Protein AF-A0A2G2VDV1-F1 (afdb_monomer_lite)

pLDDT: mean 76.13, std 13.33, range [42.88, 90.31]

Organism: Capsicum baccatum (NCBI:txid33114)

Secondary structure (DSSP, 8-state):
-PPEEEEEEESSTT-TT-EEEEEEEE-TTEEEEEEEEE-TTS-EEEEEEETTT--EEEEETTEE---S--------

Foldseek 3Di:
DFDKDWDWDQPDPPDPPRIDTLDIDGDRQWPDWAWDDADPVRKTWIWTQGPPVSDTFICIRVGGPPPPDPPPPPDD

Structure (mmCIF, N/CA/C/O backbone):
data_AF-A0A2G2VDV1-F1
#
_entry.id   AF-A0A2G2VDV1-F1
#
loop_
_atom_site.group_PDB
_atom_site.id
_atom_site.type_symbol
_atom_site.label_atom_id
_atom_site.label_alt_id
_atom_site.label_comp_id
_atom_site.label_asym_id
_atom_site.label_entity_id
_atom_site.label_seq_id
_atom_site.pdbx_PDB_ins_code
_atom_site.Cartn_x
_atom_site.Cartn_y
_atom_site.Cartn_z
_atom_site.occupancy
_atom_site.B_iso_or_equiv
_atom_site.auth_seq_id
_atom_site.auth_comp_id
_atom_site.auth_asym_id
_atom_site.auth_atom_id
_atom_site.pdbx_PDB_model_num
ATOM 1 N N . MET A 1 1 ? 20.077 -9.844 2.337 1.00 47.12 1 MET A N 1
ATOM 2 C CA . MET A 1 1 ? 18.871 -9.700 3.179 1.00 47.12 1 MET A CA 1
ATOM 3 C C . MET A 1 1 ? 17.786 -9.167 2.275 1.00 47.12 1 MET A C 1
ATOM 5 O O . MET A 1 1 ? 18.050 -8.196 1.586 1.00 47.12 1 MET A O 1
ATOM 9 N N . PHE A 1 2 ? 16.648 -9.846 2.195 1.00 55.47 2 PHE A N 1
ATOM 10 C CA . PHE A 1 2 ? 15.489 -9.342 1.463 1.00 55.47 2 PHE A CA 1
ATOM 11 C C . PHE A 1 2 ? 14.851 -8.241 2.316 1.00 55.47 2 PHE A C 1
ATOM 13 O O . PHE A 1 2 ? 14.654 -8.450 3.514 1.00 55.47 2 PHE A O 1
ATOM 20 N N . GLU A 1 3 ? 14.592 -7.070 1.742 1.00 65.62 3 GLU A N 1
ATOM 21 C CA . GLU A 1 3 ? 13.861 -6.011 2.436 1.00 65.62 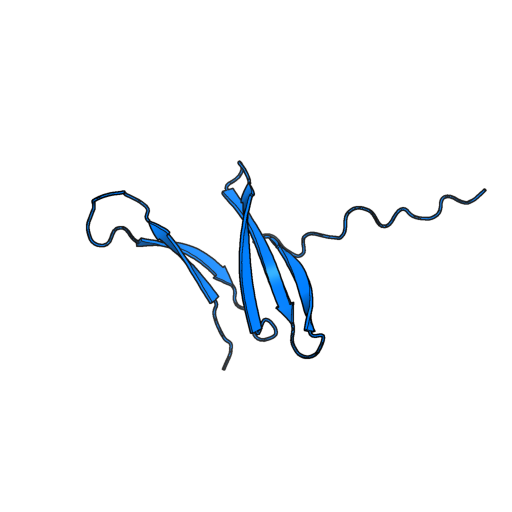3 GLU A CA 1
ATOM 22 C C . GLU A 1 3 ? 12.362 -6.247 2.263 1.00 65.62 3 GLU A C 1
ATOM 24 O O . GLU A 1 3 ? 11.844 -6.319 1.149 1.00 65.62 3 GLU A O 1
ATOM 29 N N . THR A 1 4 ? 11.662 -6.406 3.384 1.00 73.50 4 THR A N 1
ATOM 30 C CA . THR A 1 4 ? 10.206 -6.520 3.404 1.00 73.50 4 THR A CA 1
ATOM 31 C C . THR A 1 4 ? 9.617 -5.153 3.725 1.00 73.50 4 THR A C 1
ATOM 33 O O . THR A 1 4 ? 9.799 -4.638 4.831 1.00 73.50 4 THR A O 1
ATOM 36 N N . TYR A 1 5 ? 8.855 -4.582 2.796 1.00 78.19 5 TYR A N 1
ATOM 37 C CA . TYR A 1 5 ? 8.144 -3.326 3.021 1.00 78.19 5 TYR A CA 1
ATOM 38 C C . TYR A 1 5 ? 6.735 -3.615 3.534 1.00 78.19 5 TYR A C 1
ATOM 40 O O . TYR A 1 5 ? 5.965 -4.329 2.895 1.00 78.19 5 TYR A O 1
ATOM 48 N N . LYS A 1 6 ? 6.383 -3.053 4.695 1.00 83.56 6 LYS A N 1
ATOM 49 C CA . LYS A 1 6 ? 5.044 -3.187 5.287 1.00 83.56 6 LYS A CA 1
ATOM 50 C C . LYS A 1 6 ? 4.349 -1.837 5.336 1.00 83.56 6 LYS A C 1
ATOM 52 O O . LYS A 1 6 ? 4.848 -0.907 5.967 1.00 83.56 6 LYS A O 1
ATOM 57 N N . LEU A 1 7 ? 3.179 -1.752 4.712 1.00 84.19 7 LEU A N 1
ATOM 58 C CA . LEU A 1 7 ? 2.278 -0.619 4.861 1.00 84.19 7 LEU A CA 1
ATOM 59 C C . LEU A 1 7 ? 1.298 -0.907 5.993 1.00 84.19 7 LEU A C 1
ATOM 61 O O . LEU A 1 7 ? 0.547 -1.882 5.943 1.00 84.19 7 LEU A O 1
ATOM 65 N N . TRP A 1 8 ? 1.282 -0.030 6.988 1.00 87.31 8 TRP A N 1
ATOM 66 C CA . TRP A 1 8 ? 0.357 -0.089 8.113 1.00 87.31 8 TRP A CA 1
ATOM 67 C C . TRP A 1 8 ? -0.691 1.005 7.974 1.00 87.31 8 TRP A C 1
ATOM 69 O O . TRP A 1 8 ? -0.369 2.128 7.588 1.00 87.31 8 TRP A O 1
ATOM 79 N N . ALA A 1 9 ? -1.933 0.692 8.325 1.00 85.56 9 ALA A N 1
ATOM 80 C CA . ALA A 1 9 ? -2.960 1.700 8.529 1.00 85.56 9 ALA A CA 1
ATOM 81 C C . ALA A 1 9 ? -3.585 1.572 9.902 1.00 85.56 9 ALA A C 1
ATOM 83 O O . ALA A 1 9 ? -3.615 0.505 10.519 1.00 85.56 9 ALA A O 1
ATOM 84 N N . LEU A 1 10 ? -4.091 2.707 10.361 1.00 90.12 10 LEU A N 1
ATOM 85 C CA . LEU A 1 10 ? -4.908 2.768 11.548 1.00 90.12 10 LEU A CA 1
ATOM 86 C C . LEU A 1 10 ? -6.269 2.151 11.225 1.00 90.12 10 LEU A C 1
ATOM 88 O O . LEU A 1 10 ? -6.947 2.593 10.298 1.00 90.12 10 LEU A O 1
ATOM 92 N N . LYS A 1 11 ? -6.641 1.119 11.976 1.00 86.75 11 LYS A N 1
ATOM 93 C CA . LYS A 1 11 ? -7.914 0.417 11.836 1.00 86.75 11 LYS A CA 1
ATOM 94 C C . LYS A 1 11 ? -9.034 1.185 12.538 1.00 86.75 11 LYS A C 1
ATOM 96 O O . LYS A 1 11 ? -10.024 1.517 11.899 1.00 86.75 11 LYS A O 1
ATOM 101 N N . ASP A 1 12 ? -8.840 1.522 13.813 1.00 90.31 12 ASP A N 1
ATOM 102 C CA . ASP A 1 12 ? -9.804 2.288 14.611 1.00 90.31 12 ASP A CA 1
ATOM 103 C C . ASP A 1 12 ? -9.186 3.584 15.136 1.00 90.31 12 ASP A C 1
ATOM 105 O O . ASP A 1 12 ? -8.178 3.584 15.850 1.00 90.31 12 ASP A O 1
ATOM 109 N N . TYR A 1 13 ? -9.818 4.706 14.794 1.00 88.69 13 TYR A N 1
ATOM 110 C CA . TYR A 1 13 ? -9.384 6.024 15.238 1.00 88.69 13 TYR A CA 1
ATOM 111 C C . TYR A 1 13 ? -9.658 6.216 16.736 1.00 88.69 13 TYR A C 1
ATOM 113 O O . TYR A 1 13 ? -10.772 6.004 17.205 1.00 88.69 13 TYR A O 1
ATOM 121 N N . GLY A 1 14 ? -8.640 6.633 17.494 1.00 88.69 14 GLY A N 1
ATOM 122 C CA . GLY A 1 14 ? -8.745 6.860 18.942 1.00 88.69 14 GLY A CA 1
ATOM 123 C C . GLY A 1 14 ? -8.564 5.612 19.816 1.00 88.69 14 GLY A C 1
ATOM 124 O O . GLY A 1 14 ? -8.505 5.738 21.037 1.00 88.69 14 GLY A O 1
ATOM 125 N N . VAL A 1 15 ? -8.412 4.424 19.221 1.00 89.94 15 VAL A N 1
ATOM 126 C CA . VAL A 1 15 ? -8.101 3.186 19.949 1.00 89.94 15 VAL A CA 1
ATOM 127 C C . VAL A 1 15 ? -6.590 2.967 19.959 1.00 89.94 15 VAL A C 1
ATOM 129 O O . VAL A 1 15 ? -5.934 2.942 18.914 1.00 89.94 15 VAL A O 1
ATOM 132 N N . LYS A 1 16 ? -6.018 2.804 21.155 1.00 86.25 16 LYS A N 1
ATOM 133 C CA . LYS A 1 16 ? -4.592 2.505 21.317 1.00 86.25 16 LYS A CA 1
ATOM 134 C C . LYS A 1 16 ? -4.279 1.143 20.682 1.00 86.25 16 LYS A C 1
ATOM 136 O O . LYS A 1 16 ? -5.067 0.215 20.806 1.00 86.25 16 LYS A O 1
ATOM 141 N N . GLU A 1 17 ? -3.136 1.041 20.001 1.00 84.38 17 GLU A N 1
ATOM 142 C CA . GLU A 1 17 ? -2.644 -0.207 19.382 1.00 84.38 17 GLU A CA 1
ATOM 143 C C . GLU A 1 17 ? -3.505 -0.752 18.224 1.00 84.38 17 GLU A C 1
ATOM 145 O O . GLU A 1 17 ? -3.361 -1.903 17.827 1.00 84.38 17 GLU A O 1
ATOM 150 N N . SER A 1 18 ? -4.337 0.086 17.596 1.00 87.62 18 SER A N 1
ATOM 151 C CA . SER A 1 18 ? -5.178 -0.314 16.457 1.00 87.62 18 SER A CA 1
ATOM 152 C C . SER A 1 18 ? -4.475 -0.217 15.089 1.00 87.62 18 SER A C 1
ATOM 154 O O . SER A 1 18 ? -5.094 0.082 14.069 1.00 87.62 18 SER A O 1
ATOM 156 N N . TRP A 1 19 ? -3.159 -0.432 15.028 1.00 87.00 19 TRP A N 1
ATOM 157 C CA . TRP A 1 19 ? -2.439 -0.483 13.749 1.00 87.00 19 TRP A CA 1
ATOM 158 C C . TRP A 1 19 ? -2.587 -1.870 13.127 1.00 87.00 19 TRP A C 1
ATOM 160 O O . TRP A 1 19 ? -2.336 -2.881 13.775 1.00 87.00 19 TRP A O 1
ATOM 170 N N . SER A 1 20 ? -2.989 -1.929 11.861 1.00 87.69 20 SER A N 1
ATOM 171 C CA . SER A 1 20 ? -3.119 -3.172 11.097 1.00 87.69 20 SER A CA 1
ATOM 172 C C . SER A 1 20 ? -2.289 -3.094 9.821 1.00 87.69 20 SER A C 1
ATOM 174 O O . SER A 1 20 ? -2.240 -2.053 9.163 1.00 87.69 20 SER A O 1
ATOM 176 N N . ALA A 1 21 ? -1.612 -4.188 9.473 1.00 85.75 21 ALA A N 1
ATOM 177 C CA . ALA A 1 21 ? -0.870 -4.268 8.223 1.00 85.75 21 ALA A CA 1
ATOM 178 C C . ALA A 1 21 ? -1.870 -4.328 7.062 1.00 85.75 21 ALA A C 1
ATOM 180 O O . ALA A 1 21 ? -2.678 -5.251 6.989 1.00 85.75 21 ALA A O 1
ATOM 181 N N . LEU A 1 22 ? -1.825 -3.338 6.172 1.00 82.50 22 LEU A N 1
ATOM 182 C CA . LEU A 1 22 ? -2.633 -3.318 4.952 1.00 82.50 22 LEU A CA 1
ATOM 183 C C . LEU A 1 22 ? -1.987 -4.113 3.830 1.00 82.50 22 LEU A C 1
ATOM 185 O O . LEU A 1 22 ? -2.679 -4.733 3.032 1.00 82.50 22 LEU A O 1
ATOM 189 N N . PHE A 1 23 ? -0.664 -4.035 3.733 1.00 80.12 23 PHE A N 1
ATOM 190 C CA . PHE A 1 23 ? 0.068 -4.612 2.622 1.00 80.12 23 PHE A CA 1
ATOM 191 C C . PHE A 1 23 ? 1.482 -4.971 3.056 1.00 80.12 23 PHE A C 1
ATOM 193 O O . PHE A 1 23 ? 2.119 -4.229 3.806 1.00 80.12 23 PHE A O 1
ATOM 200 N N . THR A 1 24 ? 1.964 -6.115 2.583 1.00 81.44 24 THR A N 1
ATOM 201 C CA . THR A 1 24 ? 3.341 -6.567 2.777 1.00 81.44 24 THR A CA 1
ATOM 202 C C . THR A 1 24 ? 3.906 -6.895 1.407 1.00 81.44 24 THR A C 1
ATOM 204 O O . THR A 1 24 ? 3.323 -7.702 0.690 1.00 81.44 24 THR A O 1
ATOM 207 N N . MET A 1 25 ? 5.016 -6.257 1.047 1.00 77.19 25 MET A N 1
ATOM 208 C CA . MET A 1 25 ? 5.742 -6.540 -0.181 1.00 77.19 25 MET A CA 1
ATOM 209 C C . MET A 1 25 ? 7.089 -7.162 0.134 1.00 77.19 25 MET A C 1
ATOM 211 O O . MET A 1 25 ? 7.868 -6.626 0.923 1.00 77.19 25 MET A O 1
ATOM 215 N N . GLU A 1 26 ? 7.348 -8.276 -0.531 1.00 77.00 26 GLU A N 1
ATOM 216 C CA . GLU A 1 26 ? 8.583 -9.037 -0.440 1.00 77.00 26 GLU A CA 1
ATOM 217 C C . GLU A 1 26 ? 9.253 -8.987 -1.812 1.00 77.00 26 GLU A C 1
ATOM 219 O O . GLU A 1 26 ? 9.101 -9.889 -2.630 1.00 77.00 26 GLU A O 1
ATOM 224 N N . ASP A 1 27 ? 9.943 -7.881 -2.091 1.00 74.56 27 ASP A N 1
ATOM 225 C CA . ASP A 1 27 ? 10.706 -7.719 -3.325 1.00 74.56 27 ASP A CA 1
ATOM 226 C C . ASP A 1 27 ? 12.059 -7.065 -2.997 1.00 74.56 27 ASP A C 1
ATOM 228 O O . ASP A 1 27 ? 12.097 -5.897 -2.605 1.00 74.56 27 ASP A O 1
ATOM 232 N N . PRO A 1 28 ? 13.177 -7.800 -3.135 1.00 74.81 28 PRO A N 1
ATOM 233 C CA . PRO A 1 28 ? 14.508 -7.291 -2.808 1.00 74.81 28 PRO A CA 1
ATOM 234 C C . PRO A 1 28 ? 15.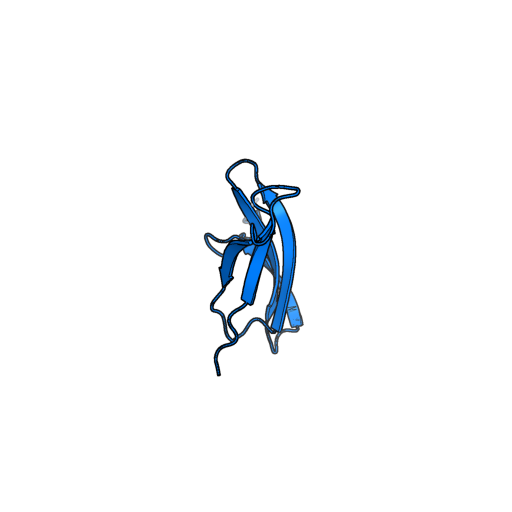048 -6.286 -3.824 1.00 74.81 28 PRO A C 1
ATOM 236 O O . PRO A 1 28 ? 16.082 -5.675 -3.573 1.00 74.81 28 PRO A O 1
ATOM 239 N N . SER A 1 29 ? 14.418 -6.171 -4.994 1.00 76.06 29 SER A N 1
ATOM 240 C CA . SER A 1 29 ? 14.852 -5.254 -6.044 1.00 76.06 29 SER A CA 1
ATOM 241 C C . SER A 1 29 ? 14.229 -3.870 -5.894 1.00 76.06 29 SER A C 1
ATOM 243 O O . SER A 1 29 ? 14.715 -2.925 -6.511 1.00 76.06 29 SER A O 1
ATOM 245 N N . ILE A 1 30 ? 13.198 -3.733 -5.055 1.00 77.88 30 ILE A N 1
ATOM 246 C CA . ILE A 1 30 ? 12.557 -2.460 -4.738 1.00 77.88 30 ILE A CA 1
ATOM 247 C C . ILE A 1 30 ? 13.345 -1.746 -3.647 1.00 77.88 30 ILE A C 1
ATOM 249 O O . ILE A 1 30 ? 13.509 -2.262 -2.550 1.00 77.88 30 ILE A O 1
ATOM 253 N N . CYS A 1 31 ? 13.767 -0.517 -3.927 1.00 77.94 31 CYS A N 1
ATOM 254 C CA . CYS A 1 31 ? 14.498 0.313 -2.962 1.00 77.94 31 CYS A CA 1
ATOM 255 C C . CYS A 1 31 ? 13.672 1.470 -2.418 1.00 77.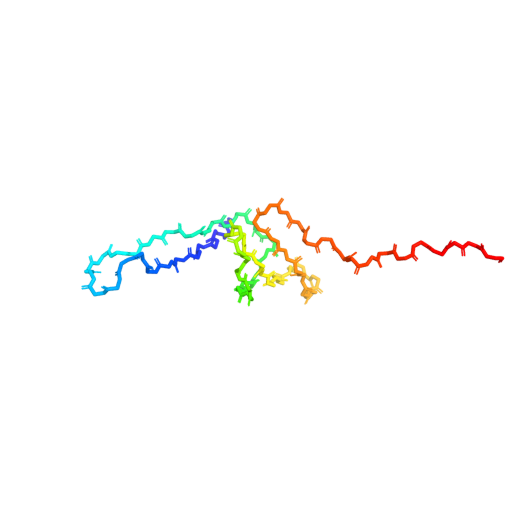94 31 CYS A C 1
ATOM 257 O O . CYS A 1 31 ? 14.025 2.104 -1.426 1.00 77.94 31 CYS A O 1
ATOM 259 N N . ARG A 1 32 ? 12.555 1.776 -3.076 1.00 79.88 32 ARG A N 1
ATOM 260 C CA . ARG A 1 32 ? 11.618 2.790 -2.614 1.00 79.88 32 ARG A CA 1
ATOM 261 C C . ARG A 1 32 ? 10.205 2.329 -2.882 1.00 79.88 32 ARG A C 1
ATOM 263 O O . ARG A 1 32 ? 9.895 1.936 -3.999 1.00 79.88 32 ARG A O 1
ATOM 270 N N . PHE A 1 33 ? 9.350 2.459 -1.876 1.00 81.19 33 PHE A N 1
ATOM 271 C CA . PHE A 1 33 ? 7.923 2.180 -1.957 1.00 81.19 33 PHE A CA 1
ATOM 272 C C . PHE A 1 33 ? 7.139 3.424 -1.547 1.00 81.19 33 PHE A C 1
ATOM 274 O O . PHE A 1 33 ? 7.312 3.931 -0.439 1.00 81.19 33 PHE A O 1
ATOM 281 N N . VAL A 1 34 ? 6.282 3.931 -2.435 1.00 85.56 34 VAL A N 1
ATOM 282 C CA . VAL A 1 34 ? 5.408 5.071 -2.130 1.00 85.56 34 VAL A CA 1
ATOM 283 C C . VAL A 1 34 ? 3.968 4.723 -2.510 1.00 85.56 34 VAL A C 1
ATOM 285 O O . VAL A 1 34 ? 3.680 4.597 -3.703 1.00 85.56 34 VAL A O 1
ATOM 288 N N . PRO A 1 35 ? 3.046 4.598 -1.539 1.00 84.69 35 PRO A N 1
ATOM 289 C CA . PRO A 1 35 ? 1.626 4.440 -1.833 1.00 84.69 35 PRO A CA 1
ATOM 290 C C . PRO A 1 35 ? 1.088 5.706 -2.514 1.00 84.69 35 PRO A C 1
ATOM 292 O O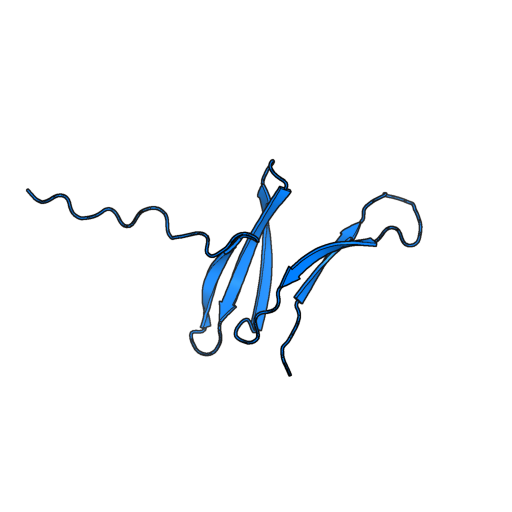 . PRO A 1 35 ? 1.398 6.823 -2.099 1.00 84.69 35 PRO A O 1
ATOM 295 N N . LYS A 1 36 ? 0.297 5.538 -3.577 1.00 89.19 36 LYS A N 1
ATOM 296 C CA . LYS A 1 36 ? -0.257 6.642 -4.379 1.00 89.19 36 LYS A CA 1
ATOM 297 C C . LYS A 1 36 ? -1.766 6.725 -4.289 1.00 89.19 36 LYS A C 1
ATOM 299 O O . LYS A 1 36 ? -2.306 7.820 -4.169 1.00 89.19 36 LYS A O 1
ATOM 304 N N . TYR A 1 37 ? -2.439 5.584 -4.358 1.00 87.06 37 TYR A N 1
ATOM 305 C CA . TYR A 1 37 ? -3.891 5.550 -4.405 1.00 87.06 37 TYR A CA 1
ATOM 306 C C . TYR A 1 37 ? -4.427 4.243 -3.830 1.00 87.06 37 TYR A C 1
ATOM 308 O O . TYR A 1 37 ? -3.776 3.207 -3.936 1.00 87.06 37 TYR A O 1
ATOM 316 N N . ARG A 1 38 ? -5.620 4.295 -3.235 1.00 86.62 38 ARG A N 1
ATOM 317 C CA . ARG A 1 38 ? -6.368 3.114 -2.801 1.00 86.62 38 ARG A CA 1
ATOM 318 C C . ARG A 1 38 ? -7.655 3.042 -3.609 1.00 86.62 38 ARG A C 1
ATOM 320 O O . ARG A 1 38 ? -8.472 3.957 -3.539 1.00 86.62 38 ARG A O 1
ATOM 327 N N . PHE A 1 39 ? -7.820 1.961 -4.355 1.00 86.81 39 PHE A N 1
ATOM 328 C CA . PHE A 1 39 ? -9.025 1.695 -5.125 1.00 86.81 39 PHE A CA 1
ATOM 329 C C . PHE A 1 39 ? -10.206 1.368 -4.207 1.00 86.81 39 PHE A C 1
ATOM 331 O O . PHE A 1 39 ? -10.035 0.997 -3.042 1.00 86.81 39 PHE A O 1
ATOM 338 N N . ALA A 1 40 ? -11.419 1.492 -4.748 1.00 88.56 40 ALA A N 1
ATOM 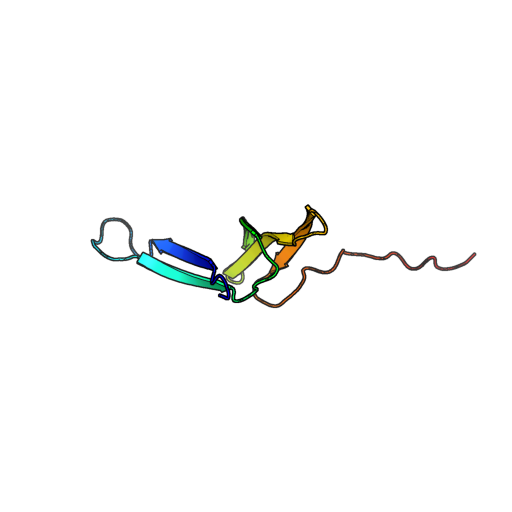339 C CA . ALA A 1 40 ? -12.649 1.157 -4.030 1.00 88.56 40 ALA A CA 1
ATOM 340 C C . ALA A 1 40 ? -12.684 -0.318 -3.589 1.00 88.56 40 ALA A C 1
ATOM 342 O O . ALA A 1 40 ? -13.167 -0.610 -2.499 1.00 88.56 40 ALA A O 1
ATOM 343 N N . ASP A 1 41 ? -12.093 -1.210 -4.390 1.00 86.81 41 ASP A N 1
ATOM 344 C CA . ASP A 1 41 ? -11.939 -2.639 -4.085 1.00 86.81 41 ASP A CA 1
ATOM 345 C C . ASP A 1 41 ? -10.935 -2.915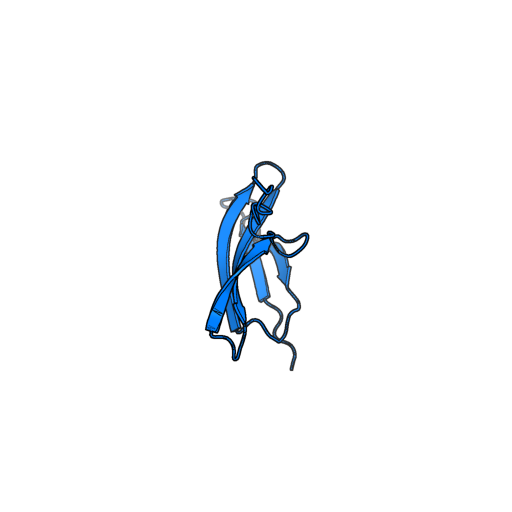 -2.945 1.00 86.81 41 ASP A C 1
ATOM 347 O O . ASP A 1 41 ? -10.883 -3.992 -2.365 1.00 86.81 41 ASP A O 1
ATOM 351 N N . GLY A 1 42 ? -10.158 -1.903 -2.551 1.00 83.56 42 GLY A N 1
ATOM 352 C CA . GLY A 1 42 ? -9.158 -2.009 -1.495 1.00 83.56 42 GLY A CA 1
ATOM 353 C C . GLY A 1 42 ? -7.753 -2.324 -1.990 1.00 83.56 42 GLY A C 1
ATOM 354 O O . GLY A 1 42 ? -6.819 -2.225 -1.192 1.00 83.56 42 GLY A O 1
ATOM 355 N N . GLU A 1 43 ? -7.587 -2.591 -3.286 1.00 86.75 43 GLU A N 1
ATOM 356 C CA . GLU A 1 43 ? -6.276 -2.622 -3.925 1.00 86.75 43 GLU A CA 1
ATOM 357 C C . GLU A 1 43 ? -5.542 -1.289 -3.770 1.00 86.75 43 GLU A C 1
ATOM 359 O O . GLU A 1 43 ? -6.130 -0.202 -3.769 1.00 86.75 43 GLU A O 1
ATOM 364 N N . LEU A 1 44 ? -4.222 -1.373 -3.661 1.00 85.31 44 LEU A N 1
ATOM 365 C CA . LEU A 1 44 ? -3.358 -0.219 -3.489 1.00 85.31 44 LEU A CA 1
ATOM 366 C C . LEU A 1 44 ? -2.485 -0.045 -4.725 1.00 85.31 44 LEU A C 1
ATOM 368 O O . LEU A 1 44 ? -1.719 -0.941 -5.064 1.00 85.31 44 LEU A O 1
ATOM 372 N N . LEU A 1 45 ? -2.549 1.130 -5.345 1.00 87.25 45 LEU A N 1
ATOM 373 C CA . LEU A 1 45 ? -1.565 1.572 -6.321 1.00 87.25 45 LEU A CA 1
ATOM 374 C C . LEU A 1 45 ? -0.380 2.189 -5.588 1.00 87.25 45 LEU A C 1
ATOM 376 O O . LEU A 1 45 ? -0.532 3.117 -4.784 1.00 87.25 45 LEU A O 1
ATOM 380 N N . PHE A 1 46 ? 0.812 1.729 -5.921 1.00 85.75 46 PHE A N 1
ATOM 381 C CA . PHE A 1 46 ? 2.054 2.271 -5.405 1.00 85.75 46 PHE A CA 1
ATOM 382 C C . PHE A 1 46 ? 3.063 2.463 -6.528 1.00 85.75 46 PHE A C 1
ATOM 384 O O . PHE A 1 46 ? 3.050 1.766 -7.540 1.00 85.75 46 PHE A O 1
ATOM 391 N N . SER A 1 47 ? 3.944 3.438 -6.337 1.00 86.19 47 SER A N 1
ATOM 392 C CA . SER A 1 47 ? 5.124 3.615 -7.175 1.00 86.19 47 SER A CA 1
ATOM 393 C C . SER A 1 47 ? 6.326 2.998 -6.473 1.00 86.19 47 SER A C 1
ATOM 395 O O . SER A 1 47 ? 6.573 3.318 -5.301 1.00 86.19 47 SER A O 1
ATOM 397 N N . CYS A 1 48 ? 7.072 2.158 -7.181 1.00 82.81 48 CYS A N 1
ATOM 398 C CA . CYS A 1 48 ? 8.323 1.586 -6.715 1.00 82.81 48 CYS A CA 1
ATOM 399 C C . CYS A 1 48 ? 9.489 1.944 -7.634 1.00 82.81 48 CYS A C 1
ATOM 401 O O . CYS A 1 48 ? 9.311 2.117 -8.835 1.00 82.81 48 CYS A O 1
ATOM 403 N N . ILE A 1 49 ? 10.680 2.063 -7.052 1.00 82.31 49 ILE A N 1
ATOM 404 C CA . ILE A 1 49 ? 11.927 2.224 -7.805 1.00 82.31 49 ILE A CA 1
ATOM 405 C C . ILE A 1 49 ? 12.709 0.929 -7.663 1.00 82.31 49 ILE A C 1
ATOM 407 O O . ILE A 1 49 ? 12.980 0.504 -6.535 1.00 82.31 49 ILE A O 1
ATOM 411 N N . HIS A 1 50 ? 13.035 0.312 -8.798 1.00 80.12 50 HIS A N 1
ATOM 412 C CA . HIS A 1 50 ? 13.876 -0.878 -8.841 1.00 80.12 50 HIS A CA 1
ATOM 413 C C . HIS A 1 50 ? 15.336 -0.475 -9.054 1.00 80.12 50 HIS A C 1
ATOM 415 O O . HIS A 1 50 ? 15.636 0.318 -9.952 1.00 80.12 50 HIS A O 1
ATOM 421 N N . LEU A 1 51 ? 16.255 -1.031 -8.263 1.00 74.56 51 LEU A N 1
ATOM 422 C CA . LEU A 1 51 ? 17.684 -0.897 -8.546 1.00 74.56 51 LEU A CA 1
ATOM 423 C C . LEU A 1 51 ? 18.156 -1.994 -9.514 1.00 74.56 51 LEU A C 1
ATOM 425 O O . LEU A 1 51 ? 17.727 -3.142 -9.391 1.00 74.56 51 LEU A O 1
ATOM 429 N N . PRO A 1 52 ? 19.068 -1.672 -10.453 1.00 71.50 52 PRO A N 1
ATOM 430 C CA . PRO A 1 52 ? 19.716 -0.372 -10.673 1.00 71.50 52 PRO A CA 1
ATOM 431 C C . PRO A 1 52 ? 18.992 0.525 -11.690 1.00 71.50 52 PRO A C 1
ATOM 433 O O . PRO A 1 52 ? 19.522 1.576 -12.031 1.00 71.50 52 PRO A O 1
ATOM 436 N N . SER A 1 53 ? 17.832 0.111 -12.212 1.00 72.56 53 SER A N 1
ATOM 437 C CA . SER A 1 53 ? 17.149 0.824 -13.301 1.00 72.56 53 SER A CA 1
ATOM 438 C C . SER A 1 53 ? 16.795 2.274 -12.958 1.00 72.56 53 SER A C 1
ATOM 440 O O . SER A 1 53 ? 16.667 3.077 -13.871 1.00 72.56 53 SER A O 1
ATOM 442 N N . ASP A 1 54 ? 16.604 2.609 -11.674 1.00 71.81 54 ASP A N 1
ATOM 443 C CA . ASP A 1 54 ? 16.087 3.904 -11.175 1.00 71.81 54 ASP A CA 1
ATOM 444 C C . ASP A 1 54 ? 14.717 4.308 -11.769 1.00 71.81 54 ASP A C 1
ATOM 446 O O . ASP A 1 54 ? 14.123 5.328 -11.423 1.00 71.81 54 ASP A O 1
ATOM 450 N N . GLU A 1 55 ? 14.150 3.455 -12.622 1.00 79.75 55 GLU A N 1
ATOM 451 C CA . GLU A 1 55 ? 12.845 3.641 -13.219 1.00 79.75 55 GLU A CA 1
ATOM 452 C C . GLU A 1 55 ? 11.756 3.505 -12.160 1.00 79.75 55 GLU A C 1
ATOM 454 O O . GLU A 1 55 ? 11.686 2.542 -11.387 1.00 79.75 55 GLU A O 1
ATOM 459 N N . THR A 1 56 ? 10.877 4.504 -12.148 1.00 79.50 56 THR A N 1
ATOM 460 C CA . THR A 1 56 ? 9.672 4.474 -11.333 1.00 79.50 56 THR A CA 1
ATOM 461 C C . THR A 1 56 ? 8.626 3.628 -12.042 1.00 79.50 56 THR A C 1
ATOM 463 O O . THR A 1 56 ? 8.101 4.015 -13.083 1.00 79.50 56 THR A O 1
ATOM 466 N N . VAL A 1 57 ? 8.288 2.492 -11.446 1.00 82.56 57 VAL A N 1
ATOM 467 C CA . VAL A 1 57 ? 7.252 1.581 -11.928 1.00 82.56 57 VAL A CA 1
ATOM 468 C C . VAL A 1 57 ? 6.018 1.726 -11.048 1.00 82.56 57 VAL A C 1
ATOM 470 O O . VAL A 1 57 ? 6.118 1.840 -9.826 1.00 82.56 57 VAL A O 1
ATOM 473 N N . PHE A 1 58 ? 4.838 1.705 -11.660 1.00 83.75 58 PHE A N 1
ATOM 474 C CA . PHE A 1 58 ? 3.576 1.638 -10.931 1.00 83.75 58 PHE A CA 1
ATOM 475 C C . PHE A 1 58 ? 3.117 0.188 -10.828 1.00 83.75 58 PHE A C 1
ATOM 477 O O . PHE A 1 58 ? 3.087 -0.551 -11.813 1.00 83.75 58 PHE A O 1
ATOM 484 N N . ARG A 1 59 ? 2.779 -0.239 -9.615 1.00 80.06 59 ARG A N 1
ATOM 485 C CA . ARG A 1 59 ? 2.312 -1.595 -9.340 1.00 80.06 59 ARG A CA 1
ATOM 486 C C . ARG A 1 59 ? 1.153 -1.578 -8.360 1.00 80.06 59 ARG A C 1
ATOM 488 O O . ARG A 1 59 ? 0.950 -0.619 -7.613 1.00 80.06 59 ARG A O 1
ATOM 495 N N . THR A 1 60 ? 0.405 -2.666 -8.392 1.00 83.50 60 THR A N 1
ATOM 496 C CA . THR A 1 60 ? -0.656 -2.986 -7.442 1.00 83.50 60 THR A CA 1
ATOM 497 C C . THR A 1 60 ? -0.279 -4.197 -6.607 1.00 83.50 60 THR A C 1
ATOM 499 O O . THR A 1 60 ? 0.659 -4.924 -6.935 1.00 83.50 60 THR A O 1
ATOM 502 N N . SER A 1 61 ? -1.024 -4.441 -5.529 1.00 73.81 61 SER A N 1
ATOM 503 C CA . SER A 1 61 ? -0.866 -5.644 -4.705 1.00 73.81 61 SER A CA 1
ATOM 504 C C . SER A 1 61 ? -1.007 -6.941 -5.501 1.00 73.81 61 SER A C 1
ATOM 506 O O . SER A 1 61 ? -0.367 -7.930 -5.158 1.00 73.81 61 SER A O 1
ATOM 508 N N . SER A 1 62 ? -1.801 -6.926 -6.574 1.00 74.38 62 SER A N 1
ATOM 509 C CA . SER A 1 62 ? -2.060 -8.097 -7.419 1.00 74.38 62 SER A CA 1
ATOM 510 C C . SER A 1 62 ? -1.037 -8.300 -8.542 1.00 74.38 62 SER A C 1
ATOM 512 O O . SER A 1 62 ? -1.104 -9.296 -9.257 1.00 74.38 62 SER A O 1
ATOM 514 N N . GLY A 1 63 ? -0.083 -7.381 -8.718 1.00 70.75 63 GLY A N 1
ATOM 515 C CA . GLY A 1 63 ? 0.915 -7.467 -9.783 1.00 70.75 63 GLY A CA 1
ATOM 516 C C . GLY A 1 63 ? 1.266 -6.116 -10.408 1.00 70.75 63 GLY A C 1
ATOM 517 O O . GLY A 1 63 ? 0.804 -5.068 -9.939 1.00 70.75 63 GLY A O 1
ATOM 518 N N . PRO A 1 64 ? 2.112 -6.108 -11.454 1.00 67.69 64 PRO A N 1
ATOM 519 C CA . PRO A 1 64 ? 2.430 -4.886 -12.174 1.00 67.69 64 PRO A CA 1
ATOM 520 C C . PRO A 1 64 ? 1.153 -4.270 -12.740 1.00 67.69 64 PRO A C 1
ATOM 522 O O . PRO A 1 64 ? 0.356 -4.954 -13.381 1.00 67.69 64 PRO A O 1
ATOM 525 N N . PHE A 1 65 ? 0.969 -2.971 -12.505 1.00 61.25 65 PHE A N 1
ATOM 526 C CA . PHE A 1 65 ? -0.121 -2.230 -13.120 1.00 61.25 65 PHE A CA 1
ATOM 527 C C . PHE A 1 65 ? 0.340 -1.957 -14.550 1.00 61.25 65 PHE A C 1
ATOM 529 O O . PHE A 1 65 ? 1.030 -0.973 -14.810 1.00 61.25 65 PHE A O 1
ATOM 536 N N . LEU A 1 66 ? 0.115 -2.943 -15.427 1.00 54.47 66 LEU A N 1
ATOM 537 C CA . LEU A 1 66 ? 0.547 -2.917 -16.820 1.00 54.47 66 LEU A CA 1
ATOM 538 C C . LEU A 1 66 ? 0.185 -1.563 -17.438 1.00 54.47 66 LEU A C 1
ATOM 540 O O . LEU A 1 66 ? -0.930 -1.067 -17.272 1.00 54.47 66 LEU A O 1
ATOM 544 N N . SER A 1 67 ? 1.160 -0.972 -18.126 1.00 51.78 67 SER A N 1
ATOM 545 C CA . SER A 1 67 ? 1.019 0.245 -18.916 1.00 51.78 67 SER A CA 1
ATOM 546 C C . SER A 1 67 ? -0.159 0.099 -19.878 1.00 51.78 67 SER A C 1
ATOM 548 O O . SER A 1 67 ? -0.089 -0.643 -20.858 1.00 51.78 67 SER A O 1
ATOM 550 N N . TRP A 1 68 ? -1.262 0.777 -19.576 1.00 45.12 68 TRP A N 1
ATOM 551 C CA . TRP A 1 68 ? -2.454 0.768 -20.412 1.00 45.12 68 TRP A CA 1
ATOM 552 C C . TRP A 1 68 ? -2.406 1.931 -21.418 1.00 45.12 68 TRP A C 1
ATOM 554 O O . TRP A 1 68 ? -2.276 3.074 -20.974 1.00 45.12 68 TRP A O 1
ATOM 564 N N . PRO A 1 69 ? -2.619 1.700 -22.727 1.00 54.31 69 PRO A N 1
ATOM 565 C CA . PRO A 1 69 ? -2.275 0.512 -23.501 1.00 54.31 69 PRO A CA 1
ATOM 566 C C . PRO A 1 69 ? -0.974 0.714 -24.301 1.00 54.31 69 PRO A C 1
ATOM 568 O O . PRO A 1 69 ? -0.689 1.805 -24.797 1.00 54.31 69 PRO A O 1
ATOM 571 N N . ASP A 1 70 ? -0.238 -0.378 -24.518 1.00 54.53 70 ASP A N 1
ATOM 572 C CA . ASP A 1 70 ? 0.494 -0.569 -25.771 1.00 54.53 70 ASP A CA 1
ATOM 573 C C . ASP A 1 70 ? -0.577 -0.586 -26.869 1.00 54.53 70 ASP A C 1
ATOM 575 O O . ASP A 1 70 ? -1.270 -1.582 -27.087 1.00 54.53 70 ASP A O 1
ATOM 579 N N . ALA A 1 71 ? -0.858 0.583 -27.446 1.00 44.84 71 ALA A N 1
ATOM 580 C CA . ALA A 1 71 ? -1.664 0.660 -28.645 1.00 44.84 71 ALA A CA 1
ATOM 581 C C . ALA A 1 71 ? -0.833 -0.015 -29.730 1.00 44.84 71 ALA A C 1
ATOM 583 O O . ALA A 1 71 ? 0.015 0.619 -30.357 1.00 44.84 71 ALA A O 1
ATOM 584 N N . GLY A 1 72 ? -1.049 -1.321 -29.900 1.00 45.75 72 GLY A N 1
ATOM 585 C CA . GLY A 1 72 ? -0.599 -2.030 -31.077 1.00 45.75 72 GLY A CA 1
ATOM 586 C C . GLY A 1 72 ? -0.957 -1.164 -32.273 1.00 45.75 72 GLY A C 1
ATOM 587 O O . GLY A 1 72 ? -2.128 -0.827 -32.464 1.00 45.75 72 GLY A O 1
ATOM 588 N N . TYR A 1 73 ? 0.066 -0.740 -33.013 1.00 48.19 73 TYR A N 1
ATOM 589 C CA . TYR A 1 73 ? -0.099 -0.151 -34.328 1.00 48.19 73 TYR A CA 1
ATOM 590 C C . TYR A 1 73 ? -0.944 -1.136 -35.144 1.00 48.19 73 TYR A C 1
ATOM 592 O O . TYR A 1 73 ? -0.445 -2.134 -35.661 1.00 48.19 73 TYR A O 1
ATOM 600 N N . VAL A 1 74 ? -2.252 -0.885 -35.198 1.00 50.91 74 VAL A N 1
ATOM 601 C CA . VAL A 1 74 ? -3.115 -1.391 -36.254 1.00 50.91 74 VAL A CA 1
ATOM 602 C C . VAL A 1 74 ? -2.595 -0.716 -37.507 1.00 50.91 74 VAL A C 1
ATOM 604 O O . VAL A 1 74 ? -2.596 0.509 -37.604 1.00 50.91 74 VAL A O 1
ATOM 607 N N . GLY A 1 75 ? -2.040 -1.534 -38.395 1.00 56.22 75 GLY A N 1
ATOM 608 C CA . GLY A 1 75 ? -1.572 -1.078 -39.687 1.00 56.22 75 GLY A CA 1
ATOM 609 C C . GLY A 1 75 ? -2.694 -0.403 -40.467 1.00 56.22 75 GLY A C 1
ATOM 610 O O . GLY A 1 75 ? -3.833 -0.875 -40.467 1.00 56.22 75 GLY A O 1
ATOM 611 N N . GLU A 1 76 ? -2.315 0.665 -41.155 1.00 42.88 76 GLU A N 1
ATOM 612 C CA . GLU A 1 76 ? -2.880 1.054 -42.444 1.00 42.88 76 GLU A CA 1
ATOM 613 C C . GLU A 1 76 ? -1.781 0.909 -43.499 1.00 42.88 76 GLU A C 1
ATOM 615 O O . GLU A 1 76 ? -0.615 1.258 -43.188 1.00 42.88 76 GLU A O 1
#

Sequence (76 aa):
MFETYKLWALKDYGVKESWSALFTMEDPSICRFVPKYRFADGELLFSCIHLPSDETVFRTSSGPFLSWPDAGYVGE

Radius of gyration: 16.21 Å; chains: 1; bounding box: 32×17×64 Å